Protein AF-A0A3M9M526-F1 (afdb_monomer_lite)

Organism: NCBI:txid2294115

Sequence (102 aa):
MYSGRASGRSVAVARHNDQTSDPARGIERLTVVRAADVAELTDLLGALVRADAALGWTAPPSASDLRGLLESLVATGPADACVVVARHTGAVAGFGYWRRHA

Structure (mmCIF, N/CA/C/O backbone):
data_AF-A0A3M9M526-F1
#
_entry.id   AF-A0A3M9M526-F1
#
loop_
_atom_site.group_PDB
_atom_site.id
_atom_site.type_symbol
_atom_site.label_atom_id
_atom_site.label_alt_id
_atom_site.label_comp_id
_atom_site.label_asym_id
_atom_site.label_entity_id
_atom_site.label_seq_id
_atom_site.pdbx_PDB_ins_code
_atom_site.Cartn_x
_atom_site.Cartn_y
_atom_site.Cartn_z
_atom_site.occupancy
_atom_site.B_iso_or_equiv
_atom_site.auth_seq_id
_atom_site.auth_comp_id
_atom_site.auth_asym_id
_atom_site.auth_atom_id
_atom_site.pdbx_PDB_model_num
ATOM 1 N N . MET A 1 1 ? -73.516 20.190 -23.037 1.00 45.62 1 MET A N 1
ATOM 2 C CA . MET A 1 1 ? -73.048 20.975 -21.875 1.00 45.62 1 MET A CA 1
ATOM 3 C C . MET A 1 1 ? -72.591 20.014 -20.785 1.00 45.62 1 MET A C 1
ATOM 5 O O . MET A 1 1 ? -73.449 19.390 -20.190 1.00 45.62 1 MET A O 1
ATOM 9 N N . TYR A 1 2 ? -71.285 19.839 -20.573 1.00 31.95 2 TYR A N 1
ATOM 10 C CA . TYR A 1 2 ? -70.614 20.012 -19.273 1.00 31.95 2 TYR A CA 1
ATOM 11 C C . TYR A 1 2 ? -69.107 19.788 -19.471 1.00 31.95 2 TYR A C 1
ATOM 13 O O . TYR A 1 2 ? -68.681 18.859 -20.151 1.00 31.95 2 TYR A O 1
ATOM 21 N N . SER A 1 3 ? -68.333 20.722 -18.936 1.00 40.06 3 SER A N 1
ATOM 22 C CA . SER A 1 3 ? -66.887 20.878 -19.070 1.00 40.06 3 SER A CA 1
ATOM 23 C C . SER A 1 3 ? -66.162 19.989 -18.057 1.00 40.06 3 SER A C 1
ATOM 25 O O . SER A 1 3 ? -66.457 20.043 -16.864 1.00 40.06 3 SER A O 1
ATOM 27 N N . GLY A 1 4 ? -65.212 19.174 -18.520 1.00 36.34 4 GLY A N 1
ATOM 28 C CA . GLY A 1 4 ? -64.304 18.410 -17.664 1.00 36.34 4 GLY A CA 1
ATOM 29 C C . GLY A 1 4 ? -63.006 19.181 -17.433 1.00 36.34 4 GLY A C 1
ATOM 30 O O . GLY A 1 4 ? -62.126 19.177 -18.289 1.00 36.34 4 GLY A O 1
ATOM 31 N N . ARG A 1 5 ? -62.871 19.841 -16.275 1.00 44.31 5 ARG A N 1
ATOM 32 C CA . ARG A 1 5 ? -61.588 20.386 -15.798 1.00 44.31 5 ARG A CA 1
ATOM 33 C C . ARG A 1 5 ? -60.676 19.235 -15.363 1.00 44.31 5 ARG A C 1
ATOM 35 O O . ARG A 1 5 ? -60.939 18.601 -14.345 1.00 44.31 5 ARG A O 1
ATOM 42 N N . ALA A 1 6 ? -59.575 19.022 -16.077 1.00 43.75 6 ALA A N 1
ATOM 43 C CA . ALA A 1 6 ? -58.452 18.241 -15.570 1.00 43.75 6 ALA A CA 1
ATOM 44 C C . ALA A 1 6 ? -57.649 19.108 -14.584 1.00 43.75 6 ALA A C 1
ATOM 46 O O . ALA A 1 6 ? -57.010 20.088 -14.965 1.00 43.75 6 ALA A O 1
ATOM 47 N N . SER A 1 7 ? -57.739 18.768 -13.298 1.00 45.25 7 SER A N 1
ATOM 48 C CA . SER A 1 7 ? -56.920 19.340 -12.229 1.00 45.25 7 SER A CA 1
ATOM 49 C C . SER A 1 7 ? -55.500 18.785 -12.339 1.00 45.25 7 SER A C 1
ATOM 51 O O . SER A 1 7 ? -55.278 17.586 -12.166 1.00 45.25 7 SER A O 1
ATOM 53 N N . GLY A 1 8 ? -54.544 19.652 -12.666 1.00 44.47 8 GLY A N 1
ATOM 54 C CA . GLY A 1 8 ? -53.128 19.311 -12.713 1.00 44.47 8 GLY A CA 1
ATOM 55 C C . GLY A 1 8 ? -52.584 19.043 -11.312 1.00 44.47 8 GLY A C 1
ATOM 56 O O . GLY A 1 8 ? -52.419 19.964 -10.516 1.00 44.47 8 GLY A O 1
ATOM 57 N N . ARG A 1 9 ? -52.248 17.785 -11.022 1.00 42.56 9 ARG A N 1
ATOM 58 C CA . ARG A 1 9 ? -51.302 17.445 -9.955 1.00 42.56 9 ARG A CA 1
ATOM 59 C C . ARG A 1 9 ? -49.928 17.266 -10.588 1.00 42.56 9 ARG A C 1
ATOM 61 O O . ARG A 1 9 ? -49.660 16.253 -11.224 1.00 42.56 9 ARG A O 1
ATOM 68 N N . SER A 1 10 ? -49.076 18.272 -10.418 1.00 42.22 10 SER A N 1
ATOM 69 C CA . SER A 1 10 ? -47.651 18.169 -10.722 1.00 42.22 10 SER A CA 1
ATOM 70 C C . SER A 1 10 ? -47.008 17.288 -9.650 1.00 42.22 10 SER A C 1
ATOM 72 O O . SER A 1 10 ? -46.929 17.682 -8.486 1.00 42.22 10 SER A O 1
ATOM 74 N N . VAL A 1 11 ? -46.625 16.064 -10.011 1.00 42.78 11 VAL A N 1
ATOM 75 C CA . VAL A 1 11 ? -45.824 15.198 -9.141 1.00 42.78 11 VAL A CA 1
ATOM 76 C C . VAL A 1 11 ? -44.371 15.592 -9.364 1.00 42.78 11 VAL A C 1
ATOM 78 O O . VAL A 1 11 ? -43.813 15.361 -10.435 1.00 42.78 11 VAL A O 1
ATOM 81 N N . ALA A 1 12 ? -43.768 16.226 -8.361 1.00 40.56 12 ALA A N 1
ATOM 82 C CA . ALA A 1 12 ? -42.336 16.461 -8.340 1.00 40.56 12 ALA A CA 1
ATOM 83 C C . ALA A 1 12 ? -41.627 15.100 -8.314 1.00 40.56 12 ALA A C 1
ATOM 85 O O . ALA A 1 12 ? -41.630 14.403 -7.300 1.00 40.56 12 ALA A O 1
ATOM 86 N N . VAL A 1 13 ? -41.048 14.705 -9.448 1.00 46.62 13 VAL A N 1
ATOM 87 C CA . VAL A 1 13 ? -40.125 13.573 -9.512 1.00 46.62 13 VAL A CA 1
ATOM 88 C C . VAL A 1 13 ? -38.887 13.994 -8.733 1.00 46.62 13 VAL A C 1
ATOM 90 O O . VAL A 1 13 ? -38.093 14.811 -9.204 1.00 46.62 13 VAL A O 1
ATOM 93 N N . ALA A 1 14 ? -38.757 13.478 -7.511 1.00 38.66 14 ALA A N 1
ATOM 94 C CA . ALA A 1 14 ? -37.523 13.557 -6.754 1.00 38.66 14 ALA A CA 1
ATOM 95 C C . ALA A 1 14 ? -36.430 12.923 -7.616 1.00 38.66 14 ALA A C 1
ATOM 97 O O . ALA A 1 14 ? -36.405 11.709 -7.817 1.00 38.66 14 ALA A O 1
ATOM 98 N N . ARG A 1 15 ? -35.559 13.762 -8.185 1.00 46.88 15 ARG A N 1
ATOM 99 C CA . ARG A 1 15 ? -34.320 13.307 -8.804 1.00 46.88 15 ARG A CA 1
ATOM 100 C C . ARG A 1 15 ? -33.508 12.687 -7.677 1.00 46.88 15 ARG A C 1
ATOM 102 O O . ARG A 1 15 ? -32.930 13.405 -6.866 1.00 46.88 15 ARG A O 1
ATOM 109 N N . HIS A 1 16 ? -33.562 11.363 -7.579 1.00 44.66 16 HIS A N 1
ATOM 110 C CA . HIS A 1 16 ? -32.623 10.596 -6.785 1.00 44.66 16 HIS A CA 1
ATOM 111 C C . HIS A 1 16 ? -31.248 10.974 -7.328 1.00 44.66 16 HIS A C 1
ATOM 113 O O . HIS A 1 16 ? -30.947 10.727 -8.495 1.00 44.66 16 HIS A O 1
ATOM 119 N N . ASN A 1 17 ? -30.509 11.745 -6.538 1.00 49.22 17 ASN A N 1
ATOM 120 C CA . ASN A 1 17 ? -29.217 12.269 -6.924 1.00 49.22 17 ASN A CA 1
ATOM 121 C C . ASN A 1 17 ? -28.274 11.067 -6.913 1.00 49.22 17 ASN A C 1
ATOM 123 O O . ASN A 1 17 ? -27.762 10.693 -5.861 1.00 49.22 17 ASN A O 1
ATOM 127 N N . ASP A 1 18 ? -28.140 10.412 -8.063 1.00 48.09 18 ASP A N 1
ATOM 128 C CA . ASP A 1 18 ? -27.170 9.351 -8.285 1.00 48.09 18 ASP A CA 1
ATOM 129 C C . ASP A 1 18 ? -25.776 9.992 -8.258 1.00 48.09 18 ASP A C 1
ATOM 131 O O . ASP A 1 18 ? -25.200 10.373 -9.274 1.00 48.09 18 ASP A O 1
ATOM 135 N N . GLN A 1 19 ? -25.273 10.219 -7.044 1.00 48.28 19 GLN A N 1
ATOM 136 C CA . GLN A 1 19 ? -23.867 10.482 -6.777 1.00 48.28 19 GLN A CA 1
ATOM 137 C C . GLN A 1 19 ? -23.120 9.148 -6.825 1.00 48.28 19 GLN A C 1
ATOM 139 O O . GLN A 1 19 ? -22.513 8.721 -5.842 1.00 48.28 19 GLN A O 1
ATOM 144 N N . THR A 1 20 ? -23.126 8.482 -7.974 1.00 49.66 20 THR A N 1
ATOM 145 C CA . THR A 1 20 ? -22.070 7.528 -8.296 1.00 49.66 20 THR A CA 1
ATOM 146 C C . THR A 1 20 ? -20.795 8.348 -8.480 1.00 49.66 20 THR A C 1
ATOM 148 O O . THR A 1 20 ? -20.462 8.833 -9.558 1.00 49.66 20 THR A O 1
ATOM 151 N N . SER A 1 21 ? -20.118 8.606 -7.359 1.00 52.81 21 SER A N 1
ATOM 152 C CA . SER A 1 21 ? -18.781 9.187 -7.345 1.00 52.81 21 SER A CA 1
ATOM 153 C C . SER A 1 21 ? -17.900 8.283 -8.192 1.00 52.81 21 SER A C 1
ATOM 155 O O . SER A 1 21 ? -17.769 7.105 -7.872 1.00 52.81 21 SER A O 1
ATOM 157 N N . ASP A 1 22 ? -17.347 8.814 -9.280 1.00 53.44 22 ASP A N 1
ATOM 158 C CA . ASP A 1 22 ? -16.406 8.085 -10.125 1.00 53.44 22 ASP A CA 1
ATOM 159 C C . ASP A 1 22 ? -15.296 7.483 -9.239 1.00 53.44 22 ASP A C 1
ATOM 161 O O . ASP A 1 22 ? -14.506 8.242 -8.663 1.00 53.44 22 ASP A O 1
ATOM 165 N N . PRO A 1 23 ? -15.229 6.147 -9.081 1.00 55.31 23 PRO A N 1
ATOM 166 C CA . PRO A 1 23 ? -14.259 5.518 -8.193 1.00 55.31 23 PRO A CA 1
ATOM 167 C C . PRO A 1 23 ? -12.822 5.745 -8.679 1.00 55.31 23 PRO A C 1
ATOM 169 O O . PRO A 1 23 ? -11.897 5.724 -7.868 1.00 55.31 23 PRO A O 1
ATOM 172 N N . ALA A 1 24 ? -12.619 6.034 -9.973 1.00 57.19 24 ALA A N 1
ATOM 173 C CA . ALA A 1 24 ? -11.305 6.360 -10.518 1.00 57.19 24 ALA A CA 1
ATOM 174 C C . ALA A 1 24 ? -10.791 7.725 -10.037 1.00 57.19 24 ALA A C 1
ATOM 176 O O . ALA A 1 24 ? -9.582 7.944 -10.001 1.00 57.19 24 ALA A O 1
ATOM 177 N N . ARG A 1 25 ? -11.679 8.624 -9.588 1.00 66.25 25 ARG A N 1
ATOM 178 C CA . ARG A 1 25 ? -11.306 9.950 -9.072 1.00 66.25 25 ARG A CA 1
ATOM 179 C C . ARG A 1 25 ? -10.504 9.886 -7.766 1.00 66.25 25 ARG A C 1
ATOM 181 O O . ARG A 1 25 ? -9.885 10.879 -7.400 1.00 66.25 25 ARG A O 1
ATOM 188 N N . GLY A 1 26 ? -10.513 8.738 -7.081 1.00 86.25 26 GLY A N 1
ATOM 189 C CA . GLY A 1 26 ? -9.731 8.479 -5.870 1.00 86.25 26 GLY A CA 1
ATOM 190 C C . GLY A 1 26 ? -8.491 7.608 -6.082 1.00 86.25 26 GLY A C 1
ATOM 191 O O . GLY A 1 26 ? -7.813 7.308 -5.106 1.00 86.25 26 GLY A O 1
ATOM 192 N N . ILE A 1 27 ? -8.190 7.158 -7.305 1.00 91.81 27 ILE A N 1
ATOM 193 C CA . ILE A 1 27 ? -7.050 6.265 -7.559 1.00 91.81 27 ILE A CA 1
ATOM 194 C C . ILE A 1 27 ? -5.850 7.085 -8.025 1.00 91.81 27 ILE A C 1
ATOM 196 O O . ILE A 1 27 ? -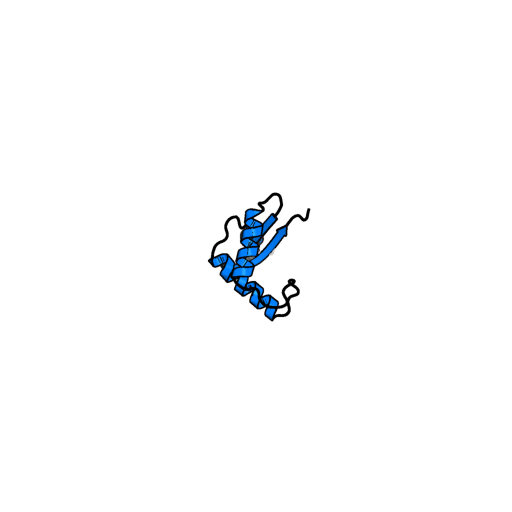5.858 7.697 -9.091 1.00 91.81 27 ILE A O 1
ATOM 200 N N . GLU A 1 28 ? -4.784 7.055 -7.237 1.00 92.94 28 GLU A N 1
ATOM 201 C CA . GLU A 1 28 ? -3.571 7.829 -7.461 1.00 92.94 28 GLU A CA 1
ATOM 202 C C . GLU A 1 28 ? -2.392 6.897 -7.725 1.00 92.94 28 GLU A C 1
ATOM 204 O O . GLU A 1 28 ? -2.119 5.974 -6.958 1.00 92.94 28 GLU A O 1
ATOM 209 N N . ARG A 1 29 ? -1.647 7.153 -8.803 1.00 93.69 29 ARG A N 1
ATOM 210 C CA . ARG A 1 29 ? -0.373 6.469 -9.033 1.00 93.69 29 ARG A CA 1
ATOM 211 C C . ARG A 1 29 ? 0.687 7.034 -8.100 1.00 93.69 29 ARG A C 1
ATOM 213 O O . ARG A 1 29 ? 0.933 8.242 -8.098 1.00 93.69 29 ARG A O 1
ATOM 220 N N . LEU A 1 30 ? 1.373 6.155 -7.381 1.00 93.25 30 LEU A N 1
ATOM 221 C CA . LEU A 1 30 ? 2.476 6.557 -6.523 1.00 93.25 30 LEU A CA 1
ATOM 222 C C . LEU A 1 30 ? 3.738 6.760 -7.373 1.00 93.25 30 LEU A C 1
ATOM 224 O O . LEU A 1 30 ? 4.218 5.837 -8.028 1.00 93.25 30 LEU A O 1
ATOM 228 N N . THR A 1 31 ? 4.267 7.983 -7.385 1.00 92.38 31 THR A N 1
ATOM 229 C CA . THR A 1 31 ? 5.542 8.328 -8.046 1.00 92.38 31 THR A CA 1
ATOM 230 C C . THR A 1 31 ? 6.654 8.660 -7.054 1.00 92.38 31 THR A C 1
ATOM 232 O O . THR A 1 31 ? 7.817 8.705 -7.435 1.00 92.38 31 THR A O 1
ATOM 235 N N . VAL A 1 32 ? 6.299 8.883 -5.787 1.00 92.94 32 VAL A N 1
ATOM 236 C CA . VAL A 1 32 ? 7.202 9.129 -4.660 1.00 92.94 32 VAL A CA 1
ATOM 237 C C . VAL A 1 32 ? 6.601 8.457 -3.433 1.00 92.94 32 VAL A C 1
ATOM 239 O O . VAL A 1 32 ? 5.401 8.580 -3.193 1.00 92.94 32 VAL A O 1
ATOM 242 N N . VAL A 1 33 ? 7.434 7.780 -2.645 1.00 95.00 33 VAL A N 1
ATOM 243 C CA . VAL A 1 33 ? 7.011 7.138 -1.396 1.00 95.00 33 VAL A CA 1
ATOM 244 C C . VAL A 1 33 ? 6.997 8.168 -0.271 1.00 95.00 33 VAL A C 1
ATOM 246 O O . VAL A 1 33 ? 8.027 8.765 0.042 1.00 95.00 33 VAL A O 1
ATOM 249 N N . ARG A 1 34 ? 5.833 8.383 0.353 1.00 95.44 34 ARG A N 1
ATOM 250 C CA . ARG A 1 34 ? 5.699 9.249 1.533 1.00 95.44 34 ARG A CA 1
ATOM 251 C C . ARG A 1 34 ? 5.505 8.414 2.791 1.00 95.44 34 ARG A C 1
ATOM 253 O O . ARG A 1 34 ? 4.934 7.329 2.753 1.00 95.44 34 ARG A O 1
ATOM 260 N N . ALA A 1 35 ? 5.930 8.955 3.932 1.00 94.88 35 ALA A N 1
ATOM 261 C CA . ALA A 1 35 ? 5.779 8.281 5.221 1.00 94.88 35 ALA A CA 1
ATOM 262 C C . ALA A 1 35 ? 4.309 7.982 5.572 1.00 94.88 35 ALA A C 1
ATOM 264 O O . ALA A 1 35 ? 4.031 6.919 6.117 1.00 94.88 35 ALA A O 1
ATOM 265 N N . ALA A 1 36 ? 3.384 8.883 5.219 1.00 93.88 36 ALA A N 1
ATOM 266 C CA . ALA A 1 36 ? 1.948 8.683 5.424 1.00 93.88 36 ALA A CA 1
ATOM 267 C C . ALA A 1 36 ? 1.409 7.492 4.614 1.00 93.88 36 ALA A C 1
ATOM 269 O O . ALA A 1 36 ? 0.715 6.648 5.168 1.00 93.88 36 ALA A O 1
ATOM 270 N N . ASP A 1 37 ? 1.814 7.369 3.345 1.00 93.69 37 ASP A N 1
ATOM 271 C CA . ASP A 1 37 ? 1.406 6.253 2.483 1.00 93.69 37 ASP A CA 1
ATOM 272 C C . ASP A 1 37 ? 1.884 4.916 3.056 1.00 93.69 37 ASP A C 1
ATOM 274 O O . ASP A 1 37 ? 1.123 3.956 3.118 1.00 93.69 37 ASP A O 1
ATOM 278 N N . VAL A 1 38 ? 3.131 4.869 3.540 1.00 97.25 38 VAL A N 1
ATOM 279 C CA . VAL A 1 38 ? 3.677 3.682 4.211 1.00 97.25 38 VAL A CA 1
ATOM 280 C C . VAL A 1 38 ? 2.868 3.346 5.462 1.00 97.25 38 VAL A C 1
ATOM 282 O O . VAL A 1 38 ? 2.525 2.185 5.652 1.00 97.25 38 VAL A O 1
ATOM 285 N N . ALA A 1 39 ? 2.560 4.326 6.313 1.00 97.25 39 ALA A N 1
ATOM 286 C CA . ALA A 1 39 ? 1.825 4.084 7.552 1.00 97.25 39 ALA A CA 1
ATOM 287 C C . ALA A 1 39 ? 0.407 3.555 7.281 1.00 97.25 39 ALA A C 1
ATOM 289 O O . ALA A 1 39 ? 0.066 2.466 7.736 1.00 97.25 39 ALA A O 1
ATOM 290 N N . GLU A 1 40 ? -0.380 4.264 6.467 1.00 97.00 40 GLU A N 1
ATOM 291 C CA . GLU A 1 40 ? -1.772 3.894 6.180 1.00 97.00 40 GLU A CA 1
ATOM 292 C C . GLU A 1 40 ? -1.877 2.538 5.467 1.00 97.00 40 GLU A C 1
ATOM 294 O O . GLU A 1 40 ? -2.738 1.720 5.795 1.00 97.00 40 GLU A O 1
ATOM 299 N N . LEU A 1 41 ? -0.973 2.254 4.523 1.00 96.31 41 LEU A N 1
ATOM 300 C CA . LEU A 1 41 ? -0.946 0.959 3.847 1.00 96.31 41 LEU A CA 1
ATOM 301 C C . LEU A 1 41 ? -0.477 -0.174 4.769 1.00 96.31 41 LEU A C 1
ATOM 303 O O . LEU A 1 41 ? -0.963 -1.296 4.634 1.00 96.31 41 LEU A O 1
ATOM 307 N N . THR A 1 42 ? 0.434 0.098 5.710 1.00 97.31 42 THR A N 1
ATOM 308 C CA . THR A 1 42 ? 0.879 -0.901 6.697 1.00 97.31 42 THR A CA 1
ATOM 309 C C . THR A 1 42 ? -0.281 -1.286 7.603 1.00 97.31 42 THR A C 1
ATOM 311 O O . THR A 1 42 ? -0.516 -2.474 7.827 1.00 97.31 42 THR A O 1
ATOM 314 N N . ASP A 1 43 ? -1.050 -0.301 8.066 1.00 96.81 43 ASP A N 1
ATOM 315 C CA . ASP A 1 43 ? -2.226 -0.540 8.898 1.00 96.81 43 ASP A CA 1
ATOM 316 C C . ASP A 1 43 ? -3.310 -1.308 8.133 1.00 96.81 43 ASP A C 1
ATOM 318 O O . ASP A 1 43 ? -3.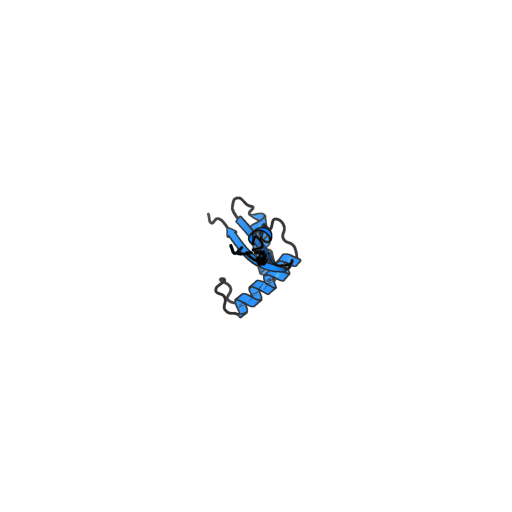828 -2.307 8.646 1.00 96.81 43 ASP A O 1
ATOM 322 N N . LEU A 1 44 ? -3.596 -0.908 6.885 1.00 95.75 44 LEU A N 1
ATOM 323 C CA . LEU A 1 44 ? -4.557 -1.589 6.012 1.00 95.75 44 LEU A CA 1
ATOM 324 C C . LEU A 1 44 ? -4.163 -3.053 5.772 1.00 95.75 44 LEU A C 1
ATOM 326 O O . LEU A 1 44 ? -4.956 -3.960 6.027 1.00 95.75 44 LEU A O 1
ATOM 330 N N . LEU A 1 45 ? -2.936 -3.302 5.304 1.00 94.94 45 LEU A N 1
ATOM 331 C CA . LEU A 1 45 ? -2.452 -4.657 5.028 1.00 94.94 45 LEU A CA 1
ATOM 332 C C . LEU A 1 45 ? -2.374 -5.485 6.309 1.00 94.94 45 LEU A C 1
ATOM 334 O O . LEU A 1 45 ? -2.752 -6.653 6.309 1.00 94.94 45 LEU A O 1
ATOM 338 N N . GLY A 1 46 ? -1.944 -4.884 7.418 1.00 96.06 46 GLY A N 1
ATOM 339 C CA . GLY A 1 46 ? -1.898 -5.560 8.704 1.00 96.06 46 GLY A CA 1
ATOM 340 C C . GLY A 1 46 ? -3.280 -5.991 9.191 1.00 96.06 46 GLY A C 1
ATOM 341 O O . GLY A 1 46 ? -3.417 -7.094 9.719 1.00 96.06 46 GLY A O 1
ATOM 342 N N . ALA A 1 47 ? -4.309 -5.161 8.998 1.00 95.88 47 ALA A N 1
ATOM 343 C CA . ALA A 1 47 ? -5.687 -5.522 9.319 1.00 95.88 47 ALA A CA 1
ATOM 344 C C . ALA A 1 47 ? -6.192 -6.679 8.446 1.00 95.88 47 ALA A C 1
ATOM 346 O O . ALA A 1 47 ? -6.786 -7.616 8.974 1.00 95.88 47 ALA A O 1
ATOM 347 N N . LEU A 1 48 ? -5.900 -6.652 7.143 1.00 95.38 48 LEU A N 1
ATOM 348 C CA . LEU A 1 48 ? -6.284 -7.716 6.213 1.00 95.38 48 LEU A CA 1
ATOM 349 C C . LEU A 1 48 ? -5.596 -9.047 6.540 1.00 95.38 48 LEU A C 1
ATOM 351 O O . LEU A 1 48 ? -6.260 -10.076 6.593 1.00 95.38 48 LEU A O 1
ATOM 355 N N . VAL A 1 49 ? -4.289 -9.036 6.816 1.00 95.31 49 VAL A N 1
ATOM 356 C CA . VAL A 1 49 ? -3.549 -10.256 7.179 1.00 95.31 49 VAL A CA 1
ATOM 357 C C . VAL A 1 49 ? -4.054 -10.837 8.501 1.00 95.31 49 VAL A C 1
ATOM 359 O O . VAL A 1 49 ? -4.220 -12.045 8.609 1.00 95.31 49 VAL A O 1
ATOM 362 N N . ARG A 1 50 ? -4.370 -9.996 9.498 1.00 95.62 50 ARG A N 1
ATOM 363 C CA . ARG A 1 50 ? -4.997 -10.458 10.753 1.00 95.62 50 ARG A CA 1
ATOM 364 C C . ARG A 1 50 ? -6.404 -11.028 10.560 1.00 95.62 50 ARG A C 1
ATOM 366 O O . ARG A 1 50 ? -6.866 -11.759 11.425 1.00 95.62 50 ARG A O 1
ATOM 373 N N . ALA A 1 51 ? -7.073 -10.674 9.467 1.00 96.06 51 ALA A N 1
ATOM 374 C CA . ALA A 1 51 ? -8.366 -11.218 9.065 1.00 96.06 51 ALA A CA 1
ATOM 375 C C . ALA A 1 51 ? -8.231 -12.397 8.078 1.00 96.06 51 ALA A C 1
ATOM 377 O O . ALA A 1 51 ? -9.183 -12.695 7.358 1.00 96.06 51 ALA A O 1
ATOM 378 N N . ASP A 1 52 ? -7.055 -13.035 8.014 1.00 93.69 52 ASP A N 1
ATOM 379 C CA . ASP A 1 52 ? -6.750 -14.194 7.163 1.00 93.69 52 ASP A CA 1
ATOM 380 C C . ASP A 1 52 ? -6.895 -13.938 5.650 1.00 93.69 52 ASP A C 1
ATOM 382 O O . ASP A 1 52 ? -7.142 -14.852 4.857 1.00 93.69 52 ASP A O 1
ATOM 386 N N . ALA A 1 53 ? -6.710 -12.691 5.206 1.00 92.56 53 ALA A N 1
ATOM 387 C CA . ALA A 1 53 ? -6.696 -12.385 3.781 1.00 92.56 53 ALA A CA 1
ATOM 388 C C . ALA A 1 53 ? -5.505 -13.061 3.077 1.00 92.56 53 ALA A C 1
ATOM 390 O O . ALA A 1 53 ? -4.349 -12.925 3.484 1.00 92.56 53 ALA A O 1
ATOM 391 N N . ALA A 1 54 ? -5.776 -13.730 1.953 1.00 89.44 54 ALA A N 1
ATOM 392 C CA . ALA A 1 54 ? -4.779 -14.435 1.146 1.00 89.44 54 ALA A CA 1
ATOM 393 C C . ALA A 1 54 ? -3.928 -13.472 0.291 1.00 89.44 54 ALA A C 1
ATOM 395 O O . ALA A 1 54 ? -4.021 -13.448 -0.934 1.00 89.44 54 ALA A O 1
ATOM 396 N N . LEU A 1 55 ? -3.100 -12.657 0.948 1.00 86.00 55 LEU A N 1
ATOM 397 C CA . LEU A 1 55 ? -2.279 -11.611 0.319 1.00 86.00 55 LEU A CA 1
ATOM 398 C C . LEU A 1 55 ? -0.811 -12.018 0.104 1.00 86.00 55 LEU A C 1
ATOM 400 O O . LEU A 1 55 ? -0.006 -11.199 -0.329 1.00 86.00 55 LEU A O 1
ATOM 404 N N . GLY A 1 56 ? -0.445 -13.262 0.427 1.00 85.50 56 GLY A N 1
ATOM 405 C CA . GLY A 1 56 ? 0.939 -13.752 0.353 1.00 85.50 56 GLY A CA 1
ATOM 406 C C . GLY A 1 56 ? 1.797 -13.436 1.584 1.00 85.50 56 GLY A C 1
ATOM 407 O O . GLY A 1 56 ? 2.967 -13.806 1.618 1.00 85.50 56 GLY A O 1
ATOM 408 N N . TRP A 1 57 ? 1.217 -12.809 2.610 1.00 88.44 57 TRP A N 1
ATOM 409 C CA . TRP A 1 57 ? 1.830 -12.626 3.925 1.00 88.44 57 TRP A CA 1
ATOM 410 C C . TRP A 1 57 ? 1.201 -13.567 4.949 1.00 88.44 57 TRP A C 1
ATOM 412 O O . TRP A 1 57 ? -0.019 -13.627 5.071 1.00 88.44 57 TRP A O 1
ATOM 422 N N . THR A 1 58 ? 2.038 -14.265 5.715 1.00 88.69 58 THR A N 1
ATOM 423 C CA . THR A 1 58 ? 1.610 -15.116 6.841 1.00 88.69 58 THR A CA 1
ATOM 424 C C . THR A 1 58 ? 1.594 -14.371 8.178 1.00 88.69 58 THR A C 1
ATOM 426 O O . THR A 1 58 ? 1.067 -14.877 9.161 1.00 88.69 58 THR A O 1
ATOM 429 N N . ALA A 1 59 ? 2.189 -13.177 8.227 1.00 93.81 59 ALA A N 1
ATOM 430 C CA . ALA A 1 59 ? 2.166 -12.261 9.361 1.00 93.81 59 ALA A CA 1
ATOM 431 C C . ALA A 1 59 ? 2.059 -10.817 8.839 1.00 93.81 59 ALA A C 1
ATOM 433 O O . ALA A 1 59 ? 2.549 -10.549 7.738 1.00 93.81 59 ALA A O 1
ATOM 434 N N . PRO A 1 60 ? 1.426 -9.889 9.585 1.00 95.12 60 PRO A N 1
ATOM 435 C CA . PRO A 1 60 ? 1.327 -8.489 9.180 1.00 95.12 60 PRO A CA 1
ATOM 436 C C . PRO A 1 60 ? 2.696 -7.904 8.790 1.00 95.12 60 PRO A C 1
ATOM 438 O O . PRO A 1 60 ? 3.646 -8.077 9.559 1.00 95.12 60 PRO A O 1
ATOM 441 N N . PRO A 1 61 ? 2.821 -7.221 7.635 1.00 93.88 61 PRO A N 1
ATOM 442 C CA . PRO A 1 61 ? 4.092 -6.639 7.217 1.00 93.88 61 PRO A CA 1
ATOM 443 C C . PRO A 1 61 ? 4.521 -5.520 8.168 1.00 93.88 61 PRO A C 1
ATOM 445 O O . PRO A 1 61 ? 3.686 -4.789 8.707 1.00 93.88 61 PRO A O 1
ATOM 448 N N . SER A 1 62 ? 5.831 -5.350 8.345 1.00 96.38 62 SER A N 1
ATOM 449 C CA . SER A 1 62 ? 6.361 -4.175 9.035 1.00 96.38 62 SER A CA 1
ATOM 450 C C . SER A 1 62 ? 6.339 -2.943 8.122 1.00 96.38 62 SER A C 1
ATOM 452 O O . SER A 1 62 ? 6.341 -3.049 6.892 1.00 96.38 62 SER A O 1
ATOM 454 N N . ALA A 1 63 ? 6.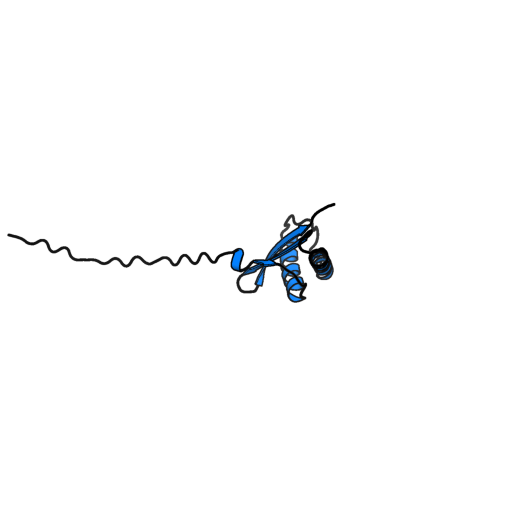404 -1.748 8.716 1.00 96.88 63 ALA A N 1
ATOM 455 C CA . ALA A 1 63 ? 6.519 -0.507 7.949 1.00 96.88 63 ALA A CA 1
ATOM 456 C C . ALA A 1 63 ? 7.792 -0.466 7.079 1.00 96.88 63 ALA A C 1
ATOM 458 O O . ALA A 1 63 ? 7.788 0.141 6.008 1.00 96.88 63 ALA A O 1
ATOM 459 N N . SER A 1 64 ? 8.881 -1.115 7.513 1.00 97.50 64 SER A N 1
ATOM 460 C CA . SER A 1 64 ? 10.106 -1.251 6.715 1.00 97.50 64 SER A CA 1
ATOM 461 C C . SER A 1 64 ? 9.920 -2.163 5.507 1.00 97.50 64 SER A C 1
ATOM 463 O O . SER A 1 64 ? 10.383 -1.805 4.426 1.00 97.50 64 SER A O 1
ATOM 465 N N . ASP A 1 65 ? 9.211 -3.287 5.660 1.00 95.94 65 ASP A N 1
ATOM 466 C CA . ASP A 1 65 ? 8.942 -4.206 4.544 1.00 95.94 65 ASP A CA 1
ATOM 467 C C . ASP A 1 65 ? 8.125 -3.498 3.467 1.00 95.94 65 ASP A C 1
ATOM 469 O O . ASP A 1 65 ? 8.447 -3.544 2.278 1.00 95.94 65 ASP A O 1
ATOM 473 N N . LEU A 1 66 ? 7.083 -2.784 3.900 1.00 96.19 66 LEU A N 1
ATOM 474 C CA . LEU A 1 66 ? 6.209 -2.079 2.982 1.00 96.19 66 LEU A CA 1
ATOM 475 C C . LEU A 1 66 ? 6.907 -0.897 2.313 1.00 96.19 66 LEU A C 1
ATOM 477 O O . LEU A 1 66 ? 6.754 -0.700 1.109 1.00 96.19 66 LEU A O 1
ATOM 481 N N . ARG A 1 67 ? 7.717 -0.138 3.059 1.00 97.75 67 ARG A N 1
ATOM 482 C CA . ARG A 1 67 ? 8.547 0.921 2.478 1.00 97.75 67 ARG A CA 1
ATOM 483 C C . ARG A 1 67 ? 9.468 0.362 1.397 1.00 97.75 67 ARG A C 1
ATOM 485 O O . ARG A 1 67 ? 9.462 0.896 0.293 1.00 97.75 67 ARG A O 1
ATOM 492 N N . GLY A 1 68 ? 10.180 -0.728 1.684 1.00 97.62 68 GLY A N 1
ATOM 493 C CA . GLY A 1 68 ? 11.071 -1.370 0.718 1.00 97.62 68 GLY A CA 1
ATOM 494 C C . GLY A 1 68 ? 10.336 -1.840 -0.540 1.00 97.62 68 GLY A C 1
ATOM 495 O O . GLY A 1 68 ? 10.807 -1.610 -1.655 1.00 97.62 68 GLY A O 1
ATOM 496 N N . LEU A 1 69 ? 9.143 -2.426 -0.386 1.00 95.62 69 LEU A N 1
ATOM 497 C CA . LEU A 1 69 ? 8.295 -2.796 -1.520 1.00 95.62 69 LEU A CA 1
ATOM 498 C C . LEU A 1 69 ? 7.932 -1.572 -2.375 1.00 95.62 69 LEU A C 1
ATOM 500 O O . LEU A 1 69 ? 8.175 -1.582 -3.582 1.00 95.62 69 LEU A O 1
ATOM 504 N N . LEU A 1 70 ? 7.382 -0.516 -1.770 1.00 96.88 70 LEU A N 1
ATOM 505 C CA . LEU A 1 70 ? 6.953 0.684 -2.497 1.00 96.88 70 LEU A CA 1
ATOM 506 C C . LEU A 1 70 ? 8.125 1.386 -3.189 1.00 96.88 70 LEU A C 1
ATOM 508 O O . LEU A 1 70 ? 8.007 1.768 -4.352 1.00 96.88 70 LEU A O 1
ATOM 512 N N . GLU A 1 71 ? 9.263 1.515 -2.506 1.00 97.81 71 GLU A N 1
ATOM 513 C CA . GLU A 1 71 ? 10.479 2.106 -3.067 1.00 97.81 71 GLU A CA 1
ATOM 514 C C . GLU A 1 71 ? 10.978 1.297 -4.267 1.00 97.81 71 GLU A C 1
ATOM 516 O O . GLU A 1 71 ? 11.292 1.881 -5.302 1.00 97.81 71 GLU A O 1
ATOM 521 N N . SER A 1 72 ? 10.963 -0.040 -4.184 1.00 97.19 72 SER A N 1
ATOM 522 C CA . SER A 1 72 ? 11.369 -0.903 -5.302 1.00 97.19 72 SER A CA 1
ATOM 523 C C . SER A 1 72 ? 10.470 -0.748 -6.537 1.00 97.19 72 SER A C 1
ATOM 525 O O . SER A 1 72 ? 10.963 -0.725 -7.667 1.00 97.19 72 SER A O 1
ATOM 527 N N . LEU A 1 73 ? 9.156 -0.593 -6.339 1.00 96.56 73 LEU A N 1
ATOM 528 C CA . LEU A 1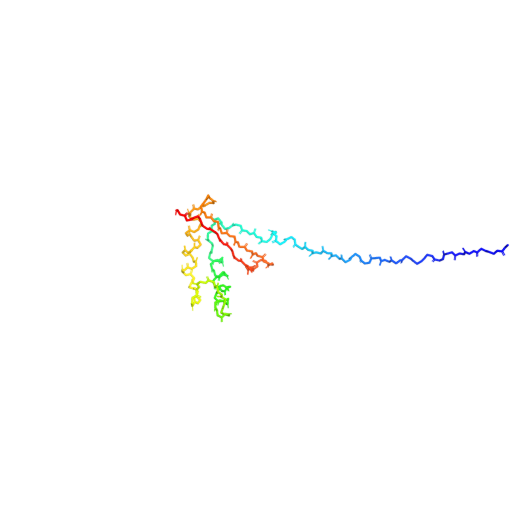 73 ? 8.184 -0.414 -7.421 1.00 96.56 73 LEU A CA 1
ATOM 529 C C . LEU A 1 73 ? 8.330 0.963 -8.074 1.00 96.56 73 LEU A C 1
ATOM 531 O O . LEU A 1 73 ? 8.344 1.068 -9.299 1.00 96.56 73 LEU A O 1
ATOM 535 N N . VAL A 1 74 ? 8.488 2.013 -7.264 1.00 96.06 74 VAL A N 1
ATOM 536 C CA . VAL A 1 74 ? 8.712 3.380 -7.754 1.00 96.06 74 VAL A CA 1
ATOM 537 C C . VAL A 1 74 ? 10.040 3.482 -8.509 1.00 96.06 74 VAL A C 1
ATOM 539 O O . VAL A 1 74 ? 10.074 4.073 -9.587 1.00 96.06 74 VAL A O 1
ATOM 542 N N . ALA A 1 75 ? 11.112 2.875 -7.990 1.00 96.06 75 ALA A N 1
ATOM 543 C CA . ALA A 1 75 ? 12.437 2.896 -8.611 1.00 96.06 75 ALA A CA 1
ATOM 544 C C . A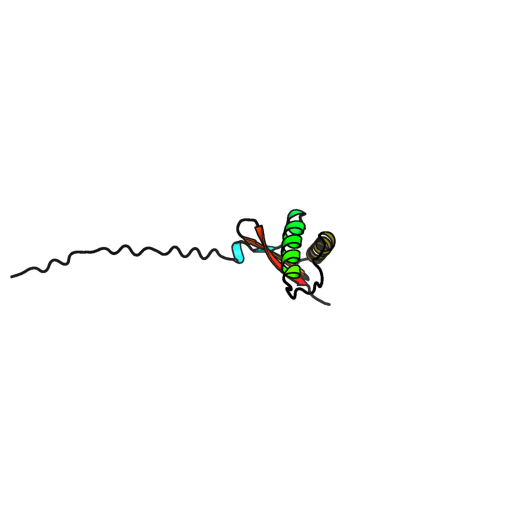LA A 1 75 ? 12.495 2.126 -9.941 1.00 96.06 75 ALA A C 1
ATOM 546 O O . ALA A 1 75 ? 13.217 2.537 -10.846 1.00 96.06 75 ALA A O 1
ATOM 547 N N . THR A 1 76 ? 11.724 1.040 -10.077 1.00 96.19 76 THR A N 1
ATOM 548 C CA . THR A 1 76 ? 11.624 0.263 -11.330 1.00 96.19 76 THR A CA 1
ATOM 549 C C . THR A 1 76 ? 11.014 1.099 -12.464 1.00 96.19 76 THR A C 1
ATOM 551 O O . THR A 1 76 ? 11.408 0.974 -13.621 1.00 96.19 76 THR A O 1
ATOM 554 N N . GLY A 1 77 ? 10.088 2.001 -12.131 1.00 92.62 77 GLY A N 1
ATOM 555 C CA . GLY A 1 77 ? 9.485 2.933 -13.078 1.00 92.62 77 GLY A CA 1
ATOM 556 C C . GLY A 1 77 ? 8.363 2.333 -13.943 1.00 92.62 77 GLY A C 1
ATOM 557 O O . GLY A 1 77 ? 8.199 1.118 -14.032 1.00 92.62 77 GLY A O 1
ATOM 558 N N . PRO A 1 78 ? 7.568 3.194 -14.611 1.00 92.69 78 PRO A N 1
ATOM 559 C CA . PRO A 1 78 ? 6.262 2.845 -15.186 1.00 92.69 78 PRO A CA 1
ATOM 560 C C . PRO A 1 78 ? 6.297 1.859 -16.360 1.00 92.69 78 PRO A C 1
ATOM 562 O O . PRO A 1 78 ? 5.252 1.327 -16.729 1.00 92.69 78 PRO A O 1
ATOM 565 N N . ALA A 1 79 ? 7.464 1.644 -16.973 1.00 95.06 79 ALA A N 1
ATOM 566 C CA . ALA A 1 79 ? 7.619 0.680 -18.060 1.00 95.06 79 ALA A CA 1
ATOM 567 C C . ALA A 1 79 ? 7.500 -0.770 -17.558 1.00 95.06 79 ALA A C 1
ATOM 569 O O . ALA A 1 79 ? 6.944 -1.623 -18.257 1.00 95.06 79 ALA A O 1
ATOM 570 N N . ASP A 1 80 ? 7.971 -1.015 -16.330 1.00 97.06 80 ASP A N 1
ATOM 571 C CA . ASP A 1 80 ? 8.155 -2.359 -15.780 1.00 97.06 80 ASP A CA 1
ATOM 572 C C . ASP A 1 80 ? 7.564 -2.541 -14.377 1.00 97.06 80 ASP A C 1
ATOM 574 O O . ASP A 1 80 ? 7.521 -3.663 -13.877 1.00 97.06 80 ASP A O 1
ATOM 578 N N . ALA A 1 81 ? 7.053 -1.487 -13.745 1.00 97.31 81 ALA A N 1
ATOM 579 C CA . ALA A 1 81 ? 6.250 -1.585 -12.536 1.00 97.31 81 ALA A CA 1
ATOM 580 C C . ALA A 1 81 ? 5.284 -0.407 -12.396 1.00 97.31 81 ALA A C 1
ATOM 582 O O . ALA A 1 81 ? 5.524 0.701 -12.872 1.00 97.31 81 ALA A O 1
ATOM 583 N N . CYS A 1 82 ? 4.192 -0.618 -11.674 1.00 96.44 82 CYS A N 1
ATOM 584 C CA . CYS A 1 82 ? 3.309 0.462 -11.260 1.00 96.44 82 CYS A CA 1
ATOM 585 C C . CYS A 1 82 ? 2.705 0.141 -9.904 1.00 96.44 82 CYS A C 1
ATOM 587 O O . CYS A 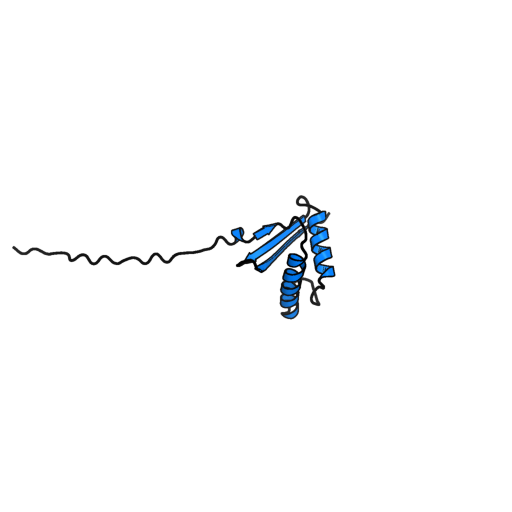1 82 ? 2.410 -1.013 -9.606 1.00 96.44 82 CYS A O 1
ATOM 589 N N . VAL A 1 83 ? 2.468 1.183 -9.121 1.00 96.44 83 VAL A N 1
ATOM 590 C CA . VAL A 1 83 ? 1.730 1.128 -7.866 1.00 96.44 83 VAL A CA 1
ATOM 591 C C . VAL A 1 83 ? 0.662 2.212 -7.882 1.00 96.44 83 VAL A C 1
ATOM 593 O O . VAL A 1 83 ? 0.920 3.359 -8.257 1.00 96.44 83 VAL A O 1
ATOM 596 N N . VAL A 1 84 ? -0.542 1.836 -7.469 1.00 96.31 84 VAL A N 1
ATOM 597 C CA . VAL A 1 84 ? -1.683 2.728 -7.308 1.00 96.31 84 VAL A CA 1
ATOM 598 C C . VAL A 1 84 ? -2.263 2.591 -5.907 1.00 96.31 84 VAL A C 1
ATOM 600 O O . VAL A 1 84 ? -2.305 1.505 -5.325 1.00 96.31 84 VAL A O 1
ATOM 603 N N . VAL A 1 85 ? -2.723 3.714 -5.379 1.00 95.56 85 VAL A N 1
ATOM 604 C CA . VAL A 1 85 ? -3.380 3.824 -4.083 1.00 95.56 85 VAL A CA 1
ATOM 605 C C . VAL A 1 85 ? -4.780 4.355 -4.330 1.00 95.56 85 VAL A C 1
ATOM 607 O O . VAL A 1 85 ? -4.949 5.402 -4.947 1.00 95.56 85 VAL A O 1
ATOM 610 N N . ALA A 1 86 ? -5.787 3.624 -3.868 1.00 95.44 86 ALA A N 1
ATOM 611 C CA . ALA A 1 86 ? -7.158 4.101 -3.861 1.00 95.44 86 ALA A CA 1
ATOM 612 C C . ALA A 1 86 ? -7.403 4.860 -2.558 1.00 95.44 86 ALA A C 1
ATOM 614 O O . ALA A 1 86 ? -7.137 4.339 -1.474 1.00 95.44 86 ALA A O 1
ATOM 615 N N . ARG A 1 87 ? -7.933 6.075 -2.660 1.00 92.88 87 ARG A N 1
ATOM 616 C CA . ARG A 1 87 ? -8.328 6.914 -1.535 1.00 92.88 87 ARG A CA 1
ATOM 617 C C . ARG A 1 87 ? -9.830 7.128 -1.528 1.00 92.88 87 ARG A C 1
ATOM 619 O O . ARG A 1 87 ? -10.438 7.414 -2.556 1.00 92.88 87 ARG A O 1
ATOM 626 N N . HIS A 1 88 ? -10.414 7.064 -0.341 1.00 89.31 88 HIS A N 1
ATOM 627 C CA . HIS A 1 88 ? -11.793 7.451 -0.091 1.00 89.31 88 HIS A CA 1
ATOM 628 C C . HIS A 1 88 ? -11.801 8.486 1.029 1.00 89.31 88 HIS A C 1
ATOM 630 O O . HIS A 1 88 ? -11.242 8.257 2.102 1.00 89.31 88 HIS A O 1
ATOM 636 N N . THR A 1 89 ? -12.402 9.655 0.784 1.00 87.94 89 THR A N 1
ATOM 637 C CA . THR A 1 89 ? -12.449 10.761 1.764 1.00 87.94 89 THR A CA 1
ATOM 638 C C . THR A 1 89 ? -11.071 11.153 2.334 1.00 87.94 89 THR A C 1
ATOM 640 O O . THR A 1 89 ? -10.958 11.545 3.488 1.00 87.94 89 THR A O 1
ATOM 643 N N . GLY A 1 90 ? -10.009 11.031 1.526 1.00 85.19 90 GLY A N 1
ATOM 644 C CA . GLY A 1 90 ? -8.625 11.354 1.903 1.00 85.19 90 GLY A CA 1
ATOM 645 C C . GLY A 1 90 ? -7.829 10.205 2.535 1.00 85.19 90 GLY A C 1
ATOM 646 O O . GLY A 1 90 ? -6.603 10.229 2.462 1.00 85.19 90 GLY A O 1
ATOM 647 N N . ALA A 1 91 ? -8.495 9.177 3.064 1.00 88.62 91 ALA A N 1
ATOM 648 C CA . ALA A 1 91 ? -7.848 8.002 3.646 1.00 88.62 91 ALA A CA 1
ATOM 649 C C . ALA A 1 91 ? -7.577 6.926 2.590 1.00 88.62 91 ALA A C 1
ATOM 651 O O . ALA A 1 91 ? -8.362 6.765 1.649 1.00 88.62 91 ALA A O 1
ATOM 652 N N . VAL A 1 92 ? -6.497 6.161 2.754 1.00 93.56 92 VAL A N 1
ATOM 653 C CA . VAL A 1 92 ? -6.235 4.974 1.934 1.00 93.56 92 VAL A CA 1
ATOM 654 C C . VAL A 1 92 ? -7.333 3.927 2.144 1.00 93.56 92 VAL A C 1
ATOM 656 O O . VAL A 1 92 ? -7.558 3.432 3.244 1.00 93.56 92 VAL A O 1
ATOM 659 N N . ALA A 1 93 ? -8.004 3.574 1.052 1.00 93.06 93 ALA A N 1
ATOM 660 C CA . ALA A 1 93 ? -9.058 2.565 0.990 1.00 93.06 93 ALA A CA 1
ATOM 661 C C . ALA A 1 93 ? -8.611 1.293 0.253 1.00 93.06 93 ALA A C 1
ATOM 663 O O . ALA A 1 93 ? -9.270 0.259 0.341 1.00 93.06 93 ALA A O 1
ATOM 664 N N . GLY A 1 94 ? -7.507 1.356 -0.492 1.00 92.38 94 GLY A N 1
ATOM 665 C CA . GLY A 1 94 ? -7.015 0.219 -1.253 1.00 92.38 94 GLY A CA 1
ATOM 666 C C . GLY A 1 94 ? -5.656 0.460 -1.887 1.00 92.38 94 GLY A C 1
ATOM 667 O O . GLY A 1 94 ? -5.155 1.583 -1.958 1.00 92.38 94 GLY A O 1
ATOM 668 N N . PHE A 1 95 ? -5.071 -0.628 -2.365 1.00 93.19 95 PHE A N 1
ATOM 669 C CA . PHE A 1 95 ? -3.727 -0.670 -2.913 1.00 93.19 95 PHE A CA 1
ATOM 670 C C . PHE A 1 95 ? -3.638 -1.739 -3.988 1.00 93.19 95 PHE A C 1
ATOM 672 O O . PHE A 1 95 ? -4.177 -2.832 -3.830 1.00 93.19 95 PHE A O 1
ATOM 679 N N . GLY A 1 96 ? -2.938 -1.421 -5.069 1.00 94.56 96 GLY A N 1
ATOM 680 C CA . GLY A 1 96 ? -2.646 -2.368 -6.130 1.00 94.56 96 GLY A CA 1
ATOM 681 C C . GLY A 1 96 ? -1.299 -2.061 -6.754 1.00 94.56 96 GLY A C 1
ATOM 682 O O . GLY A 1 96 ? -0.903 -0.901 -6.872 1.00 94.56 96 GLY A O 1
ATOM 683 N N . TYR A 1 97 ? -0.589 -3.099 -7.173 1.00 95.56 97 TYR A N 1
ATOM 684 C CA . TYR A 1 97 ? 0.646 -2.937 -7.920 1.00 95.56 97 TYR A CA 1
ATOM 685 C C . TYR A 1 97 ? 0.817 -4.056 -8.939 1.00 95.56 97 TYR A C 1
ATOM 687 O O . TYR A 1 97 ? 0.245 -5.136 -8.804 1.00 95.56 97 TYR A O 1
ATOM 695 N N . TRP A 1 98 ? 1.629 -3.791 -9.954 1.00 96.31 98 TRP A N 1
ATOM 696 C CA . TRP A 1 98 ? 2.130 -4.808 -10.865 1.00 96.31 98 TRP A CA 1
ATOM 697 C C . TRP A 1 98 ? 3.619 -4.591 -11.108 1.00 96.31 98 TRP A C 1
ATOM 699 O O . TRP A 1 98 ? 4.136 -3.483 -10.954 1.00 96.31 98 TRP A O 1
ATOM 709 N N . ARG A 1 99 ? 4.300 -5.670 -11.488 1.00 96.62 99 ARG A N 1
ATOM 710 C CA . ARG A 1 99 ? 5.695 -5.669 -11.923 1.00 96.62 99 ARG A CA 1
ATOM 711 C C . ARG A 1 99 ? 5.865 -6.641 -13.084 1.00 96.62 99 ARG A C 1
ATOM 713 O O . ARG A 1 99 ? 5.254 -7.709 -13.082 1.00 96.62 99 ARG A O 1
ATOM 720 N N . ARG A 1 100 ? 6.679 -6.282 -14.070 1.00 95.94 100 ARG A N 1
ATOM 721 C CA . ARG A 1 100 ? 7.107 -7.194 -15.128 1.00 95.94 100 ARG A CA 1
ATOM 722 C C . ARG A 1 100 ? 8.146 -8.147 -14.541 1.00 95.94 100 ARG A C 1
ATOM 724 O O . ARG A 1 100 ? 9.078 -7.720 -13.864 1.00 95.94 100 ARG A O 1
ATOM 731 N N . HIS A 1 101 ? 7.971 -9.436 -14.795 1.00 86.81 101 HIS A N 1
ATOM 732 C CA . HIS A 1 101 ? 9.003 -10.439 -14.558 1.00 86.81 101 HIS A CA 1
ATOM 733 C C . HIS A 1 101 ? 9.776 -10.647 -15.866 1.00 86.81 101 HIS A C 1
ATOM 735 O O . HIS A 1 101 ? 9.161 -10.628 -16.934 1.00 86.81 101 HIS A O 1
ATOM 741 N N . ALA A 1 102 ? 11.104 -10.739 -15.768 1.00 76.25 102 ALA A N 1
ATOM 742 C CA . ALA A 1 102 ? 12.002 -10.948 -16.904 1.00 76.25 102 ALA A CA 1
ATOM 743 C C . ALA A 1 102 ? 11.869 -12.358 -17.494 1.00 76.25 102 ALA A C 1
ATOM 745 O O . ALA A 1 102 ? 11.560 -13.287 -16.711 1.00 76.25 102 ALA A O 1
#

Radius of gyration: 24.39 Å; chains: 1; bounding box: 86×36×33 Å

Foldseek 3Di:
DDDDDDDDDDDPPPPPPPPPPPQVVQKDWDLDDDLLVLVLVLVVQQVCCVVVNPPVDVHRDDSVRSSVVSCVQNVVDDVFKIKMFGDDPRGTPDIDMDGHDD

InterPro domains:
  IPR016181 Acyl-CoA N-acyltransferase [SSF55729] (31-101)

pLDDT: mean 82.26, std 21.05, range [31.95, 97.81]

Secondary structure (DSSP, 8-state):
----------------------GGGGEEE-SS--HHHHHHHHHHHHHHHHTT--SS-SSPPPHHHHHHHHHHHHHH-TTTEEEEEEEETTEEEEEEEEE---